Protein AF-A0AAU9SKT6-F1 (afdb_monomer_lite)

Structure (mmCIF, N/CA/C/O backbone):
data_AF-A0AAU9SKT6-F1
#
_entry.id   AF-A0AAU9SKT6-F1
#
loop_
_atom_site.group_PDB
_atom_site.id
_atom_site.type_symbol
_atom_site.label_atom_id
_atom_site.label_alt_id
_atom_site.label_comp_id
_atom_site.label_asym_id
_atom_site.label_entity_id
_atom_site.label_seq_id
_atom_site.pdbx_PDB_ins_code
_atom_site.Cartn_x
_atom_site.Cartn_y
_atom_site.Cartn_z
_atom_site.occupancy
_atom_site.B_iso_or_equiv
_atom_site.auth_seq_id
_atom_site.auth_comp_id
_atom_site.auth_asym_id
_atom_site.auth_atom_id
_atom_site.pdbx_PDB_model_num
ATOM 1 N N . MET A 1 1 ? -5.807 9.394 -22.117 1.00 59.16 1 MET A N 1
ATOM 2 C CA . MET A 1 1 ? -4.850 8.377 -21.644 1.00 59.16 1 MET A CA 1
ATOM 3 C C . MET A 1 1 ? -5.159 8.166 -20.178 1.00 59.16 1 MET A C 1
ATOM 5 O O . MET A 1 1 ? -5.160 9.141 -19.439 1.00 59.16 1 MET A O 1
ATOM 9 N N . GLU A 1 2 ? -5.577 6.963 -19.813 1.00 80.75 2 GLU A N 1
ATOM 10 C CA . GLU A 1 2 ? -6.012 6.630 -18.455 1.00 80.75 2 GLU A CA 1
ATOM 11 C C . GLU A 1 2 ? -4.799 6.160 -17.647 1.00 80.75 2 GLU A C 1
ATOM 13 O O . GLU A 1 2 ? -3.962 5.424 -18.172 1.00 80.75 2 GLU A O 1
ATOM 18 N N . PHE A 1 3 ? -4.670 6.624 -16.406 1.00 81.69 3 PHE A N 1
ATOM 19 C CA . PHE A 1 3 ? -3.669 6.122 -15.470 1.00 81.69 3 PHE A CA 1
ATOM 20 C C . PHE A 1 3 ? -4.386 5.394 -14.338 1.00 81.69 3 PHE A C 1
ATOM 22 O O . PHE A 1 3 ? -5.456 5.812 -13.900 1.00 81.69 3 PHE A O 1
ATOM 29 N N . ILE A 1 4 ? -3.787 4.303 -13.872 1.00 89.94 4 ILE A N 1
ATOM 30 C CA . ILE A 1 4 ? -4.296 3.527 -12.744 1.00 89.94 4 ILE A CA 1
ATOM 31 C C . ILE A 1 4 ? -3.496 3.934 -11.514 1.00 89.94 4 ILE A C 1
ATOM 33 O O . ILE A 1 4 ? -2.266 3.984 -11.554 1.00 89.94 4 ILE A O 1
ATOM 37 N N . VAL A 1 5 ? -4.199 4.220 -10.424 1.00 91.69 5 VAL A N 1
ATOM 38 C CA . VAL A 1 5 ? -3.589 4.407 -9.106 1.00 91.69 5 VAL A CA 1
ATOM 39 C C . VAL A 1 5 ? -3.658 3.083 -8.363 1.00 91.69 5 VAL A C 1
ATOM 41 O O . VAL A 1 5 ? -4.679 2.402 -8.408 1.00 91.69 5 VAL A O 1
ATOM 44 N N . VAL A 1 6 ? -2.579 2.722 -7.677 1.00 92.94 6 VAL A N 1
ATOM 45 C CA . VAL A 1 6 ? -2.553 1.605 -6.733 1.00 92.94 6 VAL A CA 1
ATOM 46 C C . VAL A 1 6 ? -1.942 2.124 -5.441 1.00 92.94 6 VAL A C 1
ATOM 48 O O . VAL A 1 6 ? -0.844 2.679 -5.456 1.00 92.94 6 VAL A O 1
ATOM 51 N N . GLY A 1 7 ? -2.665 1.972 -4.335 1.00 93.94 7 GLY A N 1
ATOM 52 C CA . GLY A 1 7 ? -2.152 2.266 -3.004 1.00 93.94 7 GLY A CA 1
ATOM 53 C C . GLY A 1 7 ? -1.324 1.087 -2.507 1.00 93.94 7 GLY A C 1
ATOM 54 O O . GLY A 1 7 ? -1.750 -0.058 -2.629 1.00 93.94 7 GLY A O 1
ATOM 55 N N . VAL A 1 8 ? -0.151 1.347 -1.939 1.00 94.12 8 VAL A N 1
ATOM 56 C CA . VAL A 1 8 ? 0.667 0.319 -1.284 1.00 94.12 8 VAL A CA 1
ATOM 57 C C . VAL A 1 8 ? 0.754 0.679 0.191 1.00 94.12 8 VAL A C 1
ATOM 59 O O . VAL A 1 8 ? 1.386 1.666 0.561 1.00 94.12 8 VAL A O 1
ATOM 62 N N . HIS A 1 9 ? 0.059 -0.089 1.026 1.00 93.50 9 HIS A N 1
ATOM 63 C CA . HIS A 1 9 ? 0.108 0.054 2.476 1.00 93.50 9 HIS A CA 1
ATOM 64 C C . HIS A 1 9 ? 1.282 -0.761 3.012 1.00 93.50 9 HIS A C 1
ATOM 66 O O . HIS A 1 9 ? 1.150 -1.961 3.244 1.00 93.50 9 HIS A O 1
ATOM 72 N N . SER A 1 10 ? 2.435 -0.115 3.172 1.00 91.75 10 SER A N 1
ATOM 73 C CA . SER A 1 10 ? 3.601 -0.710 3.830 1.00 91.75 10 SER A CA 1
ATOM 74 C C . SER A 1 10 ? 3.540 -0.389 5.324 1.00 91.75 10 SER A C 1
ATOM 76 O O . SER A 1 10 ? 3.648 0.776 5.707 1.00 91.75 10 SER A O 1
ATOM 78 N N . ALA A 1 11 ? 3.310 -1.412 6.149 1.00 86.94 11 ALA A N 1
ATOM 79 C CA . ALA A 1 11 ? 3.116 -1.286 7.595 1.00 86.94 11 ALA A CA 1
ATOM 80 C C . ALA A 1 11 ? 4.423 -0.896 8.297 1.00 86.94 11 ALA A C 1
ATOM 82 O O . ALA A 1 11 ? 5.423 -1.583 8.129 1.00 86.94 11 ALA A O 1
ATOM 83 N N . LYS A 1 12 ? 4.414 0.169 9.103 1.00 82.69 12 LYS A N 1
ATOM 84 C CA . LYS A 1 12 ? 5.535 0.592 9.958 1.00 82.69 12 LYS A CA 1
ATOM 85 C C . LYS A 1 12 ? 5.633 -0.274 11.218 1.00 82.69 12 LYS A C 1
ATOM 87 O O . LYS A 1 12 ? 6.735 -0.525 11.700 1.00 82.69 12 LYS A O 1
ATOM 92 N N . PHE A 1 13 ? 4.494 -0.711 11.746 1.00 84.12 13 PHE A N 1
ATOM 93 C CA . PHE A 1 13 ? 4.355 -1.495 12.969 1.00 84.12 13 PHE A CA 1
ATOM 94 C C . PHE A 1 13 ? 3.537 -2.774 12.719 1.00 84.12 13 PHE A C 1
ATOM 96 O O . PHE A 1 13 ? 2.694 -2.825 11.826 1.00 84.12 13 PHE A O 1
ATOM 103 N N . ASP A 1 14 ? 3.742 -3.816 13.533 1.00 79.12 14 ASP A N 1
ATOM 104 C CA . ASP A 1 14 ? 3.071 -5.116 13.343 1.00 79.12 14 ASP A CA 1
ATOM 105 C C . ASP A 1 14 ? 1.539 -5.036 13.423 1.00 79.12 14 ASP A C 1
ATOM 107 O O . ASP A 1 14 ? 0.837 -5.744 12.703 1.00 79.12 14 ASP A O 1
ATOM 111 N N . ASN A 1 15 ? 1.005 -4.138 14.254 1.00 79.06 15 ASN A N 1
ATOM 112 C CA . ASN A 1 15 ? -0.437 -3.916 14.387 1.00 79.06 15 ASN A CA 1
ATOM 113 C C . ASN A 1 15 ? -1.073 -3.267 13.144 1.00 79.06 15 ASN A C 1
ATOM 115 O O . ASN A 1 15 ? -2.294 -3.265 13.017 1.00 79.06 15 ASN A O 1
ATOM 119 N N . GLU A 1 16 ? -0.275 -2.731 12.222 1.00 80.19 16 GLU A N 1
ATOM 120 C CA . GLU A 1 16 ? -0.757 -2.127 10.978 1.00 80.19 16 GLU A CA 1
ATOM 121 C C . GLU A 1 16 ? -0.809 -3.132 9.821 1.00 80.19 16 GLU A C 1
ATOM 123 O O . GLU A 1 16 ? -1.221 -2.759 8.723 1.00 80.19 16 GLU A O 1
ATOM 128 N N . LYS A 1 17 ? -0.403 -4.391 10.043 1.00 87.50 17 LYS A N 1
ATOM 129 C CA . LYS A 1 17 ? -0.455 -5.470 9.041 1.00 87.50 17 LYS A CA 1
ATOM 130 C C . LYS A 1 17 ? -1.842 -6.111 8.916 1.00 87.50 17 LYS A C 1
ATOM 132 O O . LYS A 1 17 ? -2.089 -6.852 7.962 1.00 87.50 17 LYS A O 1
ATOM 137 N N . ASP A 1 18 ? -2.733 -5.848 9.873 1.00 90.38 18 ASP A N 1
ATOM 138 C CA . ASP A 1 18 ? -4.064 -6.451 9.946 1.00 90.38 18 ASP A CA 1
ATOM 139 C C . ASP A 1 18 ? -4.926 -6.079 8.726 1.00 90.38 18 ASP A C 1
ATOM 141 O O . ASP A 1 18 ? -5.218 -4.909 8.458 1.00 90.38 18 ASP A O 1
ATOM 145 N N . LEU A 1 19 ? -5.339 -7.101 7.974 1.00 90.44 19 LEU A N 1
ATOM 146 C CA . LEU A 1 19 ? -6.068 -6.930 6.720 1.00 90.44 19 LEU A CA 1
ATOM 147 C 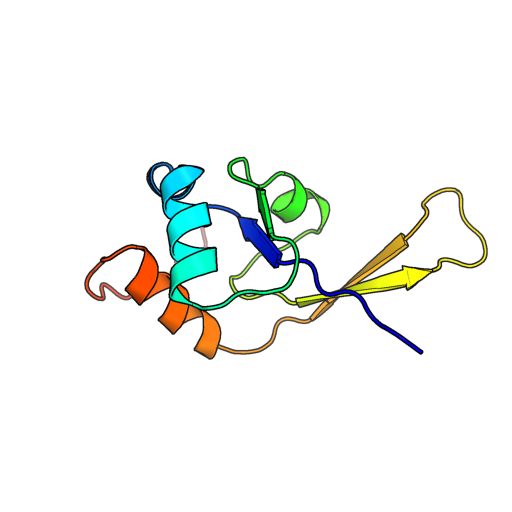C . LEU A 1 19 ? -7.448 -6.288 6.923 1.00 90.44 19 LEU A C 1
ATOM 149 O O . LEU A 1 19 ? -7.873 -5.489 6.086 1.00 90.44 19 LEU A O 1
ATOM 153 N N . GLU A 1 20 ? -8.143 -6.611 8.013 1.00 91.56 20 GLU A N 1
ATOM 154 C CA . GLU A 1 20 ? -9.475 -6.074 8.294 1.00 91.56 20 GLU A CA 1
ATOM 155 C C . GLU A 1 20 ? -9.397 -4.612 8.735 1.00 91.56 20 GLU A C 1
ATOM 157 O O . GLU A 1 20 ? -10.208 -3.789 8.306 1.00 91.56 20 GLU A O 1
ATOM 162 N N . ALA A 1 21 ? -8.389 -4.242 9.524 1.00 88.38 21 ALA A N 1
ATOM 163 C CA . ALA A 1 21 ? -8.118 -2.853 9.875 1.00 88.38 21 ALA A CA 1
ATOM 164 C C . ALA A 1 21 ? -7.877 -2.001 8.617 1.00 88.38 21 ALA A C 1
ATOM 166 O O . ALA A 1 21 ? -8.512 -0.949 8.462 1.00 88.38 21 ALA A O 1
ATOM 167 N N . ILE A 1 22 ? -7.046 -2.497 7.688 1.00 89.31 22 ILE A N 1
ATOM 168 C CA . ILE A 1 22 ? -6.738 -1.820 6.417 1.00 89.31 22 ILE A CA 1
ATOM 169 C C . ILE A 1 22 ? -7.997 -1.712 5.561 1.00 89.31 22 ILE A C 1
ATOM 171 O O . ILE A 1 22 ? -8.328 -0.626 5.083 1.00 89.31 22 ILE A O 1
ATOM 175 N N . ARG A 1 23 ? -8.746 -2.810 5.403 1.00 91.62 23 ARG A N 1
ATOM 176 C CA . ARG A 1 23 ? -10.010 -2.826 4.655 1.00 91.62 23 ARG A CA 1
ATOM 177 C C . ARG A 1 23 ? -10.994 -1.801 5.211 1.00 91.62 23 ARG A C 1
ATOM 179 O O . ARG A 1 23 ? -11.592 -1.040 4.452 1.00 91.62 23 ARG A O 1
ATOM 186 N N . ASN A 1 24 ? -11.138 -1.744 6.530 1.00 91.50 24 ASN A N 1
ATOM 187 C CA . ASN A 1 24 ? -12.007 -0.772 7.174 1.00 91.50 24 ASN A CA 1
ATOM 188 C C . ASN A 1 24 ? -11.518 0.664 6.938 1.00 91.50 24 ASN A C 1
ATOM 190 O O . ASN A 1 24 ? -12.347 1.542 6.723 1.00 91.50 24 ASN A O 1
ATOM 194 N N . ALA A 1 25 ? -10.207 0.921 6.908 1.00 87.25 25 ALA A N 1
ATOM 195 C CA . ALA A 1 25 ? -9.657 2.221 6.508 1.00 87.25 25 ALA A CA 1
ATOM 196 C C . ALA A 1 25 ? -10.050 2.597 5.079 1.00 87.25 25 ALA A C 1
ATOM 198 O O . ALA A 1 25 ? -10.567 3.689 4.850 1.00 87.25 25 ALA A O 1
ATOM 199 N N . VAL A 1 26 ? -9.833 1.677 4.134 1.00 89.81 26 VAL A N 1
ATOM 200 C CA . VAL A 1 26 ? -10.167 1.858 2.715 1.00 89.81 26 VAL A CA 1
ATOM 201 C C . VAL A 1 26 ? -11.629 2.273 2.566 1.00 89.81 26 VAL A C 1
ATOM 203 O O . VAL A 1 26 ? -11.921 3.254 1.884 1.00 89.81 26 VAL A O 1
ATOM 206 N N . LEU A 1 27 ? -12.537 1.591 3.272 1.00 91.50 27 LEU A N 1
ATOM 207 C CA . LEU A 1 27 ? -13.963 1.917 3.271 1.00 91.50 27 LEU A CA 1
ATOM 208 C C . LEU A 1 27 ? -14.265 3.260 3.949 1.00 91.50 27 LEU A C 1
ATOM 210 O O . LEU A 1 27 ? -14.978 4.079 3.374 1.00 91.50 27 LEU A O 1
ATOM 214 N N . ARG A 1 28 ? -13.716 3.510 5.147 1.00 91.19 28 ARG A N 1
ATOM 215 C CA . ARG A 1 28 ? -13.948 4.750 5.911 1.00 91.19 28 ARG A CA 1
ATOM 216 C C . ARG A 1 28 ? -13.538 5.999 5.135 1.00 91.19 28 ARG A C 1
ATOM 218 O O . ARG A 1 28 ? -14.245 6.998 5.189 1.00 91.19 28 ARG A O 1
ATOM 225 N N . TYR A 1 29 ? -12.413 5.940 4.426 1.00 87.19 29 TYR A N 1
ATOM 226 C CA . TYR A 1 29 ? -11.873 7.077 3.678 1.00 87.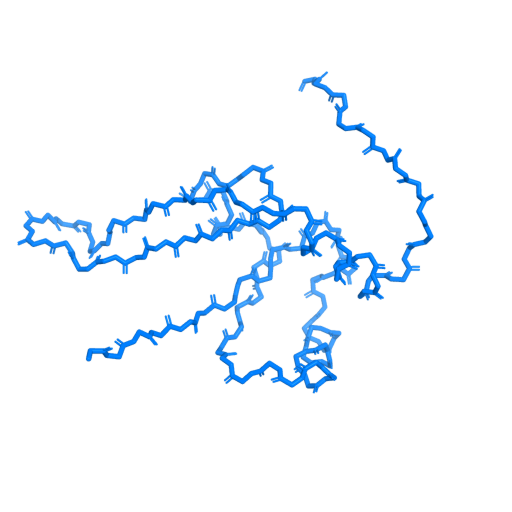19 29 TYR A CA 1
ATOM 227 C C . TYR A 1 29 ? -12.319 7.116 2.210 1.00 87.19 29 TYR A C 1
ATOM 229 O O . TYR A 1 29 ? -11.875 7.987 1.466 1.00 87.19 29 TYR A O 1
ATOM 237 N N . GLY A 1 30 ? -13.193 6.199 1.777 1.00 91.00 30 GLY A N 1
ATOM 238 C CA . GLY A 1 30 ? -13.715 6.182 0.409 1.00 91.00 30 GLY A CA 1
ATOM 239 C C . GLY A 1 30 ? -12.638 5.950 -0.654 1.00 91.00 30 GLY A C 1
ATOM 240 O O . GLY A 1 30 ? -12.7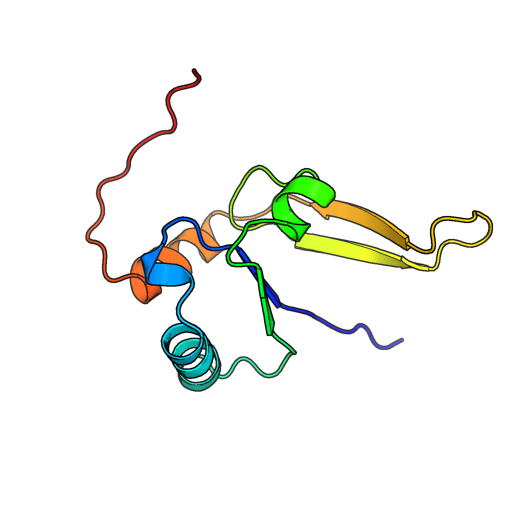37 6.482 -1.760 1.00 91.00 30 GLY A O 1
ATOM 241 N N . ILE A 1 31 ? -11.594 5.183 -0.326 1.00 91.19 31 ILE A N 1
ATOM 242 C CA . ILE A 1 31 ? -10.520 4.852 -1.264 1.00 91.19 31 ILE A CA 1
ATOM 243 C C . ILE A 1 31 ? -11.091 3.921 -2.339 1.00 91.19 31 ILE A C 1
ATOM 245 O O . ILE A 1 31 ? -11.471 2.785 -2.064 1.00 91.19 31 ILE A O 1
ATOM 249 N N . SER A 1 32 ? -11.168 4.422 -3.572 1.00 92.81 32 SER A N 1
ATOM 250 C CA . SER A 1 32 ? -11.773 3.717 -4.710 1.00 92.81 32 SER A CA 1
ATOM 251 C C . SER A 1 32 ? -10.774 2.945 -5.571 1.00 92.81 32 SER A C 1
ATOM 253 O O . SER A 1 32 ? -11.172 2.089 -6.359 1.00 92.81 32 SER A O 1
ATOM 255 N N . HIS A 1 33 ? -9.483 3.247 -5.443 1.00 92.44 33 HIS A N 1
ATOM 256 C CA . HIS A 1 33 ? -8.425 2.555 -6.168 1.00 92.44 33 HIS A CA 1
ATOM 257 C C . HIS A 1 33 ? -7.962 1.293 -5.416 1.00 92.44 33 HIS A C 1
ATOM 259 O O . HIS A 1 33 ? -8.097 1.232 -4.193 1.00 92.44 33 HIS A O 1
ATOM 265 N N . PRO A 1 34 ? -7.402 0.281 -6.109 1.00 94.88 34 PRO A N 1
ATOM 266 C CA . PRO A 1 34 ? -6.879 -0.919 -5.460 1.00 94.88 34 PRO A CA 1
ATOM 267 C C . PRO A 1 34 ? -5.804 -0.598 -4.418 1.00 94.88 34 PRO A C 1
ATOM 269 O O . PRO A 1 34 ? -4.946 0.255 -4.653 1.00 94.88 34 PRO A O 1
ATOM 272 N N . VAL A 1 35 ? -5.819 -1.326 -3.300 1.00 94.38 35 VAL A N 1
ATOM 273 C CA . VAL A 1 35 ? -4.823 -1.205 -2.229 1.00 94.38 35 VAL A CA 1
ATOM 274 C C . VAL A 1 35 ? -4.163 -2.556 -1.981 1.00 94.38 35 VAL A C 1
ATOM 276 O O . VAL A 1 35 ? -4.843 -3.559 -1.766 1.00 94.38 35 VAL A O 1
ATOM 279 N N . VAL A 1 36 ? -2.834 -2.577 -2.012 1.00 94.88 36 VAL A N 1
ATOM 280 C CA . VAL A 1 36 ? -1.999 -3.729 -1.664 1.00 94.88 36 VAL A CA 1
ATOM 281 C C . VAL A 1 36 ? -1.608 -3.624 -0.193 1.00 94.88 36 VAL A C 1
ATOM 283 O O . VAL A 1 36 ? -1.120 -2.582 0.241 1.00 94.88 36 VAL A O 1
ATOM 286 N N . ASN A 1 37 ? -1.794 -4.707 0.563 1.00 93.62 37 ASN A N 1
ATOM 287 C CA . ASN A 1 37 ? -1.226 -4.852 1.902 1.00 93.62 37 ASN A CA 1
ATOM 288 C C . ASN A 1 37 ? 0.220 -5.367 1.778 1.00 93.62 37 ASN A C 1
ATOM 290 O O . ASN A 1 37 ? 0.435 -6.557 1.556 1.00 93.62 37 ASN A O 1
ATOM 294 N N . ASP A 1 38 ? 1.197 -4.469 1.893 1.00 94.50 38 ASP A N 1
ATOM 295 C CA . ASP A 1 38 ? 2.636 -4.762 1.883 1.00 94.50 38 ASP A CA 1
ATOM 296 C C . ASP A 1 38 ? 3.170 -4.848 3.324 1.00 94.50 38 ASP A C 1
ATOM 298 O O . ASP A 1 38 ? 4.110 -4.154 3.714 1.00 94.50 38 ASP A O 1
ATOM 302 N N . GLY A 1 39 ? 2.537 -5.691 4.146 1.00 91.50 39 GLY A N 1
ATOM 303 C CA . GLY A 1 39 ? 2.838 -5.806 5.577 1.00 91.50 39 GLY A CA 1
ATOM 304 C C . GLY A 1 39 ? 4.294 -6.175 5.886 1.00 91.50 39 GLY A C 1
ATOM 305 O O . GLY A 1 39 ? 4.831 -5.750 6.901 1.00 91.50 39 GLY A O 1
ATOM 306 N N . GLU A 1 40 ? 4.967 -6.897 4.990 1.00 92.81 40 GLU A N 1
ATOM 307 C CA . GLU A 1 40 ? 6.374 -7.294 5.151 1.00 92.81 40 GLU A CA 1
ATOM 308 C C . GLU A 1 40 ? 7.369 -6.322 4.492 1.00 92.81 40 GLU A C 1
ATOM 310 O O . GLU A 1 40 ? 8.563 -6.629 4.389 1.00 92.81 40 GLU A O 1
ATOM 315 N N . MET A 1 41 ? 6.902 -5.147 4.045 1.00 91.75 41 MET A N 1
ATOM 316 C CA . MET A 1 41 ? 7.704 -4.113 3.376 1.00 91.75 41 MET A CA 1
ATOM 317 C C . MET A 1 41 ? 8.508 -4.653 2.173 1.00 91.75 41 MET A C 1
ATOM 319 O O . MET A 1 41 ? 9.655 -4.255 1.947 1.00 91.75 41 MET A O 1
ATOM 323 N N . TYR A 1 42 ? 7.959 -5.612 1.422 1.00 93.31 42 TYR A N 1
ATOM 324 C CA . TYR A 1 42 ? 8.646 -6.206 0.275 1.00 93.31 42 TYR A CA 1
ATOM 325 C C . TYR A 1 42 ? 8.769 -5.189 -0.859 1.00 93.31 42 TYR A C 1
ATOM 327 O O . TYR A 1 42 ? 9.880 -4.909 -1.308 1.00 93.31 42 TYR A O 1
ATOM 335 N N . LEU A 1 43 ? 7.649 -4.584 -1.268 1.00 90.38 43 LEU A N 1
ATOM 336 C CA . LEU A 1 43 ? 7.649 -3.568 -2.325 1.00 90.38 43 LEU A CA 1
ATOM 337 C C . LEU A 1 43 ? 8.392 -2.310 -1.883 1.00 90.38 43 LEU A C 1
ATOM 339 O O . LEU A 1 43 ? 9.125 -1.725 -2.674 1.00 90.38 43 LEU A O 1
ATOM 343 N N . TRP A 1 44 ? 8.247 -1.926 -0.615 1.00 88.81 44 TRP A N 1
ATOM 344 C CA . TRP A 1 44 ? 8.999 -0.824 -0.022 1.00 88.81 44 TRP A CA 1
ATOM 345 C C . TRP A 1 44 ? 10.514 -0.954 -0.245 1.00 88.81 44 TRP A C 1
ATOM 347 O O . TRP A 1 44 ? 11.147 -0.031 -0.761 1.00 88.81 44 TRP A O 1
ATOM 357 N N . ARG A 1 45 ? 11.093 -2.116 0.099 1.00 89.62 45 ARG A N 1
ATOM 358 C CA . ARG A 1 45 ? 12.532 -2.381 -0.070 1.00 89.62 45 ARG A CA 1
ATOM 359 C C . ARG A 1 45 ? 12.924 -2.532 -1.534 1.00 89.62 45 ARG A C 1
ATOM 361 O O . ARG A 1 45 ? 13.925 -1.955 -1.943 1.00 89.62 45 ARG A O 1
ATOM 368 N N . GLU A 1 46 ? 12.136 -3.269 -2.314 1.00 89.06 46 GLU A N 1
ATOM 369 C CA . GLU A 1 46 ? 12.409 -3.513 -3.737 1.00 89.06 46 GLU A CA 1
ATOM 370 C C . GLU A 1 46 ? 12.445 -2.206 -4.545 1.00 89.06 46 GLU A C 1
ATOM 372 O O . GLU A 1 46 ? 13.247 -2.047 -5.461 1.00 89.06 46 GLU A O 1
ATOM 377 N N . LEU A 1 47 ? 11.603 -1.236 -4.178 1.00 84.81 47 LEU A N 1
ATOM 378 C CA . LEU A 1 47 ? 11.541 0.077 -4.818 1.00 84.81 47 LEU A CA 1
ATOM 379 C C . LEU A 1 47 ? 12.500 1.111 -4.206 1.00 84.81 47 LEU A C 1
ATOM 381 O O . LEU A 1 47 ? 12.524 2.253 -4.667 1.00 84.81 47 LEU A O 1
ATOM 385 N N . GLY A 1 48 ? 13.279 0.736 -3.186 1.00 86.88 48 GLY A N 1
ATOM 386 C CA . GLY A 1 48 ? 14.230 1.629 -2.519 1.00 86.88 48 GLY A CA 1
ATOM 387 C C . GLY A 1 48 ? 13.573 2.807 -1.793 1.00 86.88 48 GLY A C 1
ATOM 388 O O . GLY A 1 48 ? 14.156 3.888 -1.733 1.00 86.88 48 GLY A O 1
ATOM 389 N N . VAL A 1 49 ? 12.354 2.628 -1.278 1.00 85.75 49 VAL A N 1
ATOM 390 C CA . VAL A 1 49 ? 11.624 3.670 -0.544 1.00 85.75 49 VAL A CA 1
ATOM 391 C C . VAL A 1 49 ? 12.215 3.836 0.861 1.00 85.75 49 VAL A C 1
ATOM 393 O O . VAL A 1 49 ? 12.609 2.863 1.499 1.00 85.75 49 VAL A O 1
ATOM 396 N N . ASN A 1 50 ? 12.284 5.072 1.358 1.00 84.75 50 ASN A N 1
ATOM 397 C CA . ASN A 1 50 ? 12.870 5.400 2.666 1.00 84.75 50 ASN A CA 1
ATOM 398 C C . ASN A 1 50 ? 11.940 6.242 3.565 1.00 84.75 50 ASN A C 1
ATOM 400 O O . ASN A 1 50 ? 12.240 6.438 4.741 1.00 84.75 50 ASN A O 1
ATOM 404 N N . SER A 1 51 ? 10.823 6.748 3.035 1.00 83.38 51 SER A N 1
ATOM 405 C CA . SER A 1 51 ? 9.977 7.716 3.726 1.00 83.38 51 SER A CA 1
ATOM 406 C C . SER A 1 51 ? 8.512 7.595 3.313 1.00 83.38 51 SER A C 1
ATOM 408 O O . SER A 1 51 ? 8.159 7.371 2.151 1.00 83.38 51 SER A O 1
ATOM 410 N N . TRP A 1 52 ? 7.630 7.718 4.305 1.00 83.88 52 TRP A N 1
ATOM 411 C CA . TRP A 1 52 ? 6.195 7.853 4.080 1.00 83.88 52 TRP A CA 1
ATOM 412 C C . TRP A 1 52 ? 5.832 9.348 4.010 1.00 83.88 52 TRP A C 1
ATOM 414 O O . TRP A 1 52 ? 6.258 10.100 4.890 1.00 83.88 52 TRP A O 1
ATOM 424 N N . PRO A 1 53 ? 4.982 9.789 3.060 1.00 87.00 53 PRO A N 1
ATOM 425 C CA . PRO A 1 53 ? 4.558 9.077 1.851 1.00 87.00 53 PRO A CA 1
ATOM 426 C C . PRO A 1 53 ? 5.622 9.120 0.743 1.00 87.00 53 PRO A C 1
ATOM 428 O O . PRO A 1 53 ? 6.345 10.103 0.597 1.00 87.00 53 PRO A O 1
ATOM 431 N N . THR A 1 54 ? 5.602 8.119 -0.135 1.00 83.31 54 THR A N 1
ATOM 432 C CA . THR A 1 54 ? 6.337 8.146 -1.406 1.00 83.31 54 THR A CA 1
ATOM 433 C C . THR A 1 54 ? 5.386 7.868 -2.564 1.00 83.31 54 THR A C 1
ATOM 435 O O . THR A 1 54 ? 4.562 6.958 -2.489 1.00 83.31 54 THR A O 1
ATOM 438 N N . PHE A 1 55 ? 5.505 8.639 -3.648 1.00 88.25 55 PHE A N 1
ATOM 439 C CA . PHE A 1 55 ? 4.781 8.386 -4.892 1.00 88.25 55 PHE A CA 1
ATOM 440 C C . PHE A 1 55 ? 5.722 7.784 -5.928 1.00 88.25 55 PHE A C 1
ATOM 442 O O . PHE A 1 55 ? 6.796 8.319 -6.184 1.00 88.25 55 PHE A O 1
ATOM 449 N N . ALA A 1 56 ? 5.304 6.696 -6.562 1.00 86.06 56 ALA A N 1
ATOM 450 C CA . ALA A 1 56 ? 6.043 6.042 -7.631 1.00 86.06 56 ALA A CA 1
ATOM 451 C C . ALA A 1 56 ? 5.264 6.164 -8.943 1.00 86.06 56 ALA A C 1
ATOM 453 O O . ALA A 1 56 ? 4.090 5.800 -9.005 1.00 86.06 56 ALA A O 1
ATOM 454 N N . ILE A 1 57 ? 5.913 6.657 -10.000 1.00 86.19 57 ILE A N 1
ATOM 455 C CA . ILE A 1 57 ? 5.344 6.619 -11.353 1.00 86.19 57 ILE A CA 1
ATOM 456 C C . ILE A 1 57 ? 5.960 5.442 -12.093 1.00 86.19 57 ILE A C 1
ATOM 458 O O . ILE A 1 57 ? 7.186 5.337 -12.189 1.00 86.19 57 ILE A O 1
ATOM 462 N N . VAL A 1 58 ? 5.091 4.585 -12.625 1.00 83.19 58 VAL A N 1
ATOM 463 C CA . VAL A 1 58 ? 5.468 3.422 -13.420 1.00 83.19 58 VAL A CA 1
ATOM 464 C C . VAL A 1 58 ? 5.040 3.629 -14.866 1.00 83.19 58 VAL A C 1
ATOM 466 O O . VAL A 1 58 ? 3.858 3.809 -15.152 1.00 83.19 58 VAL A O 1
ATOM 469 N N . GLY A 1 59 ? 6.012 3.614 -15.777 1.00 80.56 59 GLY A N 1
ATOM 470 C CA . GLY A 1 59 ? 5.787 3.722 -17.218 1.00 80.56 59 GLY A CA 1
ATOM 471 C C . GLY A 1 59 ? 6.132 2.429 -17.965 1.00 80.56 59 GLY A C 1
ATOM 472 O O . GLY A 1 59 ? 6.926 1.625 -17.464 1.00 80.56 59 GLY A O 1
ATOM 473 N N . PRO A 1 60 ? 5.571 2.217 -19.169 1.00 74.00 60 PRO A N 1
ATOM 474 C CA . PRO A 1 60 ? 5.980 1.116 -20.035 1.00 74.00 60 PRO A CA 1
ATOM 475 C C . PRO A 1 60 ? 7.450 1.286 -20.440 1.00 74.00 60 PRO A C 1
ATOM 477 O O . PRO A 1 60 ? 7.853 2.359 -20.890 1.00 74.00 60 PRO A O 1
ATOM 480 N N . MET A 1 61 ? 8.256 0.232 -20.297 1.00 63.41 61 MET A N 1
ATOM 481 C CA . MET A 1 61 ? 9.635 0.235 -20.788 1.00 63.41 61 MET A CA 1
ATOM 482 C C . MET A 1 61 ? 9.671 -0.281 -22.229 1.00 63.41 61 MET A C 1
ATOM 484 O O . MET A 1 61 ? 9.088 -1.316 -22.537 1.00 63.41 61 MET A O 1
ATOM 488 N N . VAL A 1 62 ? 10.353 0.440 -23.120 1.00 58.44 62 VAL A N 1
ATOM 489 C CA . VAL A 1 62 ? 10.272 0.179 -24.567 1.00 58.44 62 VAL A CA 1
ATOM 490 C C . VAL A 1 62 ? 11.241 -0.918 -25.042 1.00 58.44 62 VAL A C 1
ATOM 492 O O . VAL A 1 62 ? 11.105 -1.347 -26.180 1.00 58.44 62 VAL A O 1
ATOM 495 N N . ASN A 1 63 ? 12.224 -1.373 -24.236 1.00 60.16 63 ASN A N 1
ATOM 496 C CA . ASN A 1 63 ? 13.262 -2.275 -24.776 1.00 60.16 63 ASN A CA 1
ATOM 497 C C . ASN A 1 63 ? 14.131 -3.130 -23.816 1.00 60.16 63 ASN A C 1
ATOM 499 O O . ASN A 1 63 ? 15.251 -3.479 -24.185 1.00 60.16 63 ASN A O 1
ATOM 503 N N . SER A 1 64 ? 13.673 -3.530 -22.623 1.00 51.72 64 SER A N 1
ATOM 504 C CA . SER A 1 64 ? 14.509 -4.370 -21.737 1.00 51.72 64 SER A CA 1
ATOM 505 C C . SER A 1 64 ? 13.707 -5.427 -20.983 1.00 51.72 64 SER A C 1
ATOM 507 O O . SER A 1 64 ? 12.541 -5.228 -20.663 1.00 51.72 64 SER A O 1
ATOM 509 N N . LEU A 1 65 ? 14.363 -6.544 -20.653 1.00 58.06 65 LEU A N 1
ATOM 510 C CA . LEU A 1 65 ? 13.820 -7.729 -19.964 1.00 58.06 65 LEU A CA 1
ATOM 511 C C . LEU A 1 65 ? 13.174 -7.458 -18.583 1.00 58.06 65 LEU A C 1
ATOM 513 O O . LEU A 1 65 ? 12.539 -8.350 -18.026 1.00 58.06 65 LEU A O 1
ATOM 517 N N . HIS A 1 66 ? 13.281 -6.236 -18.054 1.00 51.38 66 HIS A N 1
ATOM 518 C CA . HIS A 1 66 ? 12.567 -5.765 -16.867 1.00 51.38 66 HIS A CA 1
ATOM 519 C C . HIS A 1 66 ? 11.441 -4.820 -17.307 1.00 51.38 66 HIS A C 1
ATOM 521 O O . HIS A 1 66 ? 11.684 -3.790 -17.928 1.00 51.38 66 HIS A O 1
ATOM 527 N N . LYS A 1 67 ? 10.190 -5.192 -17.020 1.00 52.12 67 LYS A N 1
ATOM 528 C CA . LYS A 1 67 ? 8.994 -4.629 -17.677 1.00 52.12 67 LYS A CA 1
ATOM 529 C C . LYS A 1 67 ? 8.649 -3.171 -17.323 1.00 52.12 67 LYS A C 1
ATOM 531 O O . LYS A 1 67 ? 7.829 -2.581 -18.024 1.00 52.12 67 LYS A O 1
ATOM 536 N N . TYR A 1 68 ? 9.244 -2.579 -16.286 1.00 57.84 68 TYR A N 1
ATOM 537 C CA . TYR A 1 68 ? 8.792 -1.301 -15.724 1.00 57.84 68 TYR A CA 1
ATOM 538 C C . TYR A 1 68 ? 9.960 -0.445 -15.217 1.00 57.84 68 TYR A C 1
ATOM 540 O O . TYR A 1 68 ? 10.870 -0.967 -14.578 1.00 57.84 68 TYR A O 1
ATOM 548 N N . GLN A 1 69 ? 9.933 0.868 -15.484 1.00 56.88 69 GLN A N 1
ATOM 549 C CA . GLN A 1 69 ? 10.756 1.837 -14.748 1.00 56.88 69 GLN A CA 1
ATOM 550 C C . GLN A 1 69 ? 9.916 2.471 -13.650 1.00 56.88 69 GLN A C 1
ATOM 552 O O . GLN A 1 69 ? 8.843 3.003 -13.932 1.00 56.88 69 GLN A O 1
ATOM 557 N N . VAL A 1 70 ? 10.425 2.424 -12.421 1.00 64.38 70 VAL A N 1
ATOM 558 C CA . VAL A 1 70 ? 9.837 3.103 -11.269 1.00 64.38 70 VAL A CA 1
ATOM 559 C C . VAL A 1 70 ? 10.692 4.320 -10.961 1.00 64.38 70 VAL A C 1
ATOM 561 O O . VAL A 1 70 ? 11.892 4.197 -10.722 1.00 64.38 70 VAL A O 1
ATOM 564 N N . LYS A 1 71 ? 10.076 5.500 -10.956 1.00 66.69 71 LYS A N 1
ATOM 565 C CA . LYS A 1 71 ? 10.695 6.7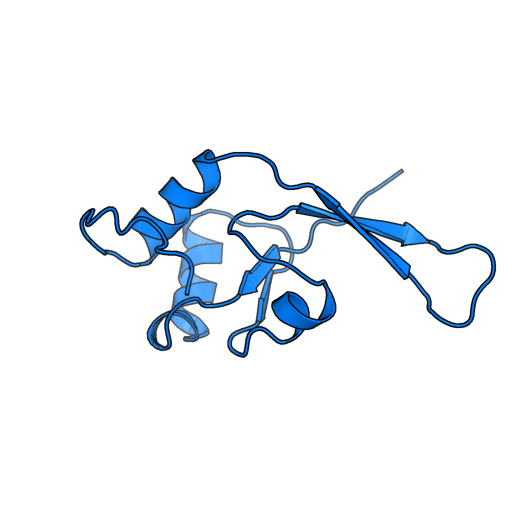05 -10.406 1.00 66.69 71 LYS A CA 1
ATOM 566 C C . LYS A 1 71 ? 9.952 7.097 -9.138 1.00 66.69 71 LYS A C 1
ATOM 568 O O . LYS A 1 71 ? 8.796 7.515 -9.219 1.00 66.69 71 LYS A O 1
ATOM 573 N N . ALA A 1 72 ? 10.618 6.955 -7.994 1.00 61.25 72 ALA A N 1
ATOM 574 C CA . ALA A 1 72 ? 10.140 7.496 -6.731 1.00 61.25 72 ALA A CA 1
ATOM 575 C C . ALA A 1 72 ? 10.250 9.028 -6.758 1.00 61.25 72 ALA A C 1
ATOM 577 O O . ALA A 1 72 ? 11.258 9.601 -7.179 1.00 61.25 72 ALA A O 1
ATOM 578 N N . ILE A 1 73 ? 9.175 9.688 -6.351 1.00 62.81 73 ILE A N 1
ATOM 579 C CA . ILE A 1 73 ? 9.077 11.124 -6.149 1.00 62.81 73 ILE A CA 1
ATOM 580 C C . ILE A 1 73 ? 8.655 11.299 -4.692 1.00 62.81 73 ILE A C 1
ATOM 582 O O . ILE A 1 73 ? 7.500 11.066 -4.329 1.00 62.81 73 ILE A O 1
ATOM 586 N N . GLU A 1 74 ? 9.597 11.707 -3.852 1.00 57.03 74 GLU A N 1
ATOM 587 C CA . GLU A 1 74 ? 9.305 12.118 -2.483 1.00 57.03 74 GLU A CA 1
ATOM 588 C C . GLU A 1 74 ? 8.634 13.492 -2.521 1.00 57.03 74 GLU A C 1
ATOM 590 O O . GLU A 1 74 ? 9.274 14.495 -2.848 1.00 57.03 74 GLU A O 1
ATOM 595 N N . ARG A 1 75 ? 7.333 13.564 -2.215 1.00 57.81 75 ARG A N 1
ATOM 596 C CA . ARG A 1 75 ? 6.682 14.836 -1.873 1.00 57.81 75 ARG A CA 1
ATOM 597 C C . ARG A 1 75 ? 5.579 14.664 -0.829 1.00 57.81 75 ARG A C 1
ATOM 599 O O . ARG A 1 75 ? 4.613 13.940 -1.039 1.00 57.81 75 ARG A O 1
ATOM 606 N N . SER A 1 76 ? 5.682 15.546 0.168 1.00 46.88 76 SER A N 1
ATOM 607 C CA . SER A 1 76 ? 4.643 16.092 1.052 1.00 46.88 76 SER A CA 1
ATOM 608 C C . SER A 1 76 ? 4.437 15.434 2.420 1.00 46.88 76 SER A C 1
ATOM 610 O O . SER A 1 76 ? 3.958 14.312 2.549 1.00 46.88 76 SER A O 1
ATOM 612 N N . SER A 1 77 ? 4.657 16.248 3.456 1.00 52.19 77 SER A N 1
ATOM 613 C CA . SER A 1 77 ? 4.381 15.998 4.875 1.00 52.19 77 SER A CA 1
ATOM 614 C C . SER A 1 77 ? 2.897 15.772 5.212 1.00 52.19 77 SER A C 1
ATOM 616 O O . SER A 1 77 ? 2.577 15.409 6.341 1.00 52.19 77 SER A O 1
ATOM 618 N N . SER A 1 78 ? 1.969 15.991 4.273 1.00 43.22 78 SER A N 1
ATOM 619 C CA . SER A 1 78 ? 0.524 15.913 4.533 1.00 43.22 78 SER A CA 1
ATOM 620 C C . SER A 1 78 ? 0.012 14.483 4.738 1.00 43.22 78 SER A C 1
ATOM 622 O O . SER A 1 78 ? -0.877 14.275 5.558 1.00 43.22 78 SER A O 1
ATOM 624 N N . SER A 1 79 ? 0.585 13.477 4.071 1.00 46.47 79 SER A N 1
ATOM 625 C CA . SER A 1 79 ? 0.135 12.081 4.231 1.00 46.47 79 SER A CA 1
ATOM 626 C C . SER A 1 79 ? 0.608 11.445 5.547 1.00 46.47 79 SER A C 1
ATOM 628 O O . SER A 1 79 ? 0.062 10.432 5.975 1.00 46.47 79 SER A O 1
ATOM 630 N N . VAL A 1 80 ? 1.573 12.072 6.233 1.00 49.19 80 VAL A N 1
ATOM 631 C CA . VAL A 1 80 ? 1.997 11.701 7.596 1.00 49.19 80 VAL A CA 1
ATOM 632 C C . VAL A 1 80 ? 0.882 11.976 8.614 1.00 49.19 80 VAL A C 1
ATOM 634 O O . VAL A 1 80 ? 0.780 11.274 9.617 1.00 49.19 80 VAL A O 1
ATOM 637 N N . LEU A 1 81 ? 0.020 12.969 8.362 1.00 44.84 81 LEU A N 1
ATOM 638 C CA . LEU A 1 81 ? -1.129 13.262 9.227 1.00 44.84 81 LEU A CA 1
ATOM 639 C C . LEU A 1 81 ? -2.210 12.174 9.122 1.00 44.84 81 LEU A C 1
ATOM 641 O O . LEU A 1 81 ? -2.779 11.799 10.141 1.00 44.84 81 LEU A O 1
ATOM 645 N N . TRP A 1 82 ? -2.415 11.601 7.930 1.00 50.84 82 TRP A N 1
ATOM 646 C CA . TRP A 1 82 ? -3.362 10.499 7.707 1.00 50.84 82 TRP A CA 1
ATOM 647 C C . TRP A 1 82 ? -2.949 9.219 8.448 1.00 50.84 82 TRP A C 1
ATOM 649 O O . TRP A 1 82 ? -3.772 8.567 9.086 1.00 50.84 82 TRP A O 1
ATOM 659 N N . TRP A 1 83 ? -1.651 8.901 8.433 1.00 49.75 83 TRP A N 1
ATOM 660 C CA . TRP A 1 83 ? -1.100 7.771 9.185 1.00 49.75 83 TRP A CA 1
ATOM 661 C C . TRP A 1 83 ? -1.325 7.909 10.693 1.00 49.75 83 TRP A C 1
ATOM 663 O O . TRP A 1 83 ? -1.740 6.969 11.361 1.00 49.75 83 TRP A O 1
ATOM 673 N N . LYS A 1 84 ? -1.095 9.106 11.239 1.00 51.59 84 LYS A N 1
ATOM 674 C CA . LYS A 1 84 ? -1.254 9.378 12.675 1.00 51.59 84 LYS A CA 1
ATOM 675 C C . LYS A 1 84 ? -2.691 9.167 13.158 1.00 51.59 84 LYS A C 1
ATOM 677 O O . LYS A 1 84 ? -2.890 8.637 14.246 1.00 51.59 84 LYS A O 1
ATOM 682 N N . GLU A 1 85 ? -3.674 9.534 12.340 1.00 51.12 85 GLU A N 1
ATOM 683 C CA . GLU A 1 85 ? -5.093 9.355 12.659 1.00 51.12 85 GLU A CA 1
ATOM 684 C C . GLU A 1 85 ? -5.551 7.893 12.495 1.00 51.12 85 GLU A C 1
ATOM 686 O O . GLU A 1 85 ? -6.319 7.394 13.313 1.00 51.12 85 GLU A O 1
ATOM 691 N N . TYR A 1 86 ? -5.023 7.169 11.499 1.00 53.00 86 TYR A N 1
ATOM 692 C CA . TYR A 1 86 ? -5.327 5.752 11.267 1.00 53.00 86 TYR A CA 1
ATOM 693 C C . TYR A 1 86 ? -4.840 4.822 12.396 1.00 53.00 86 TYR A C 1
ATOM 695 O O . TYR A 1 86 ? -5.541 3.878 12.759 1.00 53.00 86 TYR A O 1
ATOM 703 N N . VAL A 1 87 ? -3.659 5.089 12.962 1.00 53.72 87 VAL A N 1
ATOM 704 C CA . VAL A 1 87 ? -2.995 4.208 13.946 1.00 53.72 87 VAL A CA 1
ATOM 705 C C . VAL A 1 87 ? -3.379 4.562 15.394 1.00 53.72 87 VAL A C 1
ATOM 707 O O . VAL A 1 87 ? -3.045 3.832 16.325 1.00 53.72 87 VAL A O 1
ATOM 710 N N . GLY A 1 88 ? -4.100 5.669 15.610 1.00 44.88 88 GLY A N 1
ATOM 711 C CA . GLY A 1 88 ? -4.573 6.079 16.936 1.00 44.88 88 GLY A CA 1
ATOM 712 C C . GLY A 1 88 ? -3.454 6.405 17.935 1.00 44.88 88 GLY A C 1
ATOM 713 O O . GLY A 1 88 ? -3.665 6.274 19.138 1.00 44.88 88 GLY A O 1
ATOM 714 N N . GLN A 1 89 ? -2.264 6.799 17.468 1.00 46.81 89 GLN A N 1
ATOM 715 C CA . GLN A 1 89 ? -1.158 7.186 18.349 1.00 46.81 89 GLN A CA 1
ATOM 716 C C . GLN A 1 89 ? -1.098 8.707 18.527 1.00 46.81 89 GLN A C 1
ATOM 718 O O . GLN A 1 89 ? -0.961 9.457 17.558 1.00 46.81 89 GLN A O 1
ATOM 723 N N . GLU A 1 90 ? -1.165 9.158 19.784 1.00 37.00 90 GLU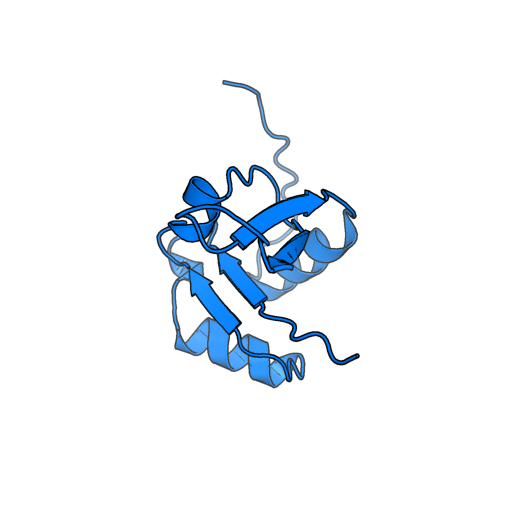 A N 1
ATOM 724 C CA . GLU A 1 90 ? -0.879 10.540 20.172 1.00 37.00 90 GLU A CA 1
ATOM 725 C C . GLU A 1 90 ? 0.545 10.931 19.757 1.00 37.00 90 GLU A C 1
ATOM 727 O O . GLU A 1 90 ? 1.491 10.143 19.819 1.00 37.00 90 GLU A O 1
ATOM 732 N N . THR A 1 91 ? 0.701 12.176 19.316 1.00 39.78 91 THR A N 1
ATOM 733 C CA . THR A 1 91 ? 1.952 12.732 18.806 1.00 39.78 91 THR A CA 1
ATOM 734 C C . THR A 1 91 ? 3.082 12.650 19.833 1.00 39.78 91 THR A C 1
ATOM 736 O O . THR A 1 91 ? 3.245 13.548 20.652 1.00 39.78 91 THR A O 1
ATOM 739 N N . HIS A 1 92 ? 3.934 11.637 19.721 1.00 31.14 92 HIS A N 1
ATOM 740 C CA . HIS A 1 92 ? 5.347 11.793 20.036 1.00 31.14 92 HIS A CA 1
ATOM 741 C C . HIS A 1 92 ? 6.086 11.865 18.706 1.00 31.14 92 HIS A C 1
ATOM 743 O O . HIS A 1 92 ? 6.294 10.869 18.014 1.00 31.14 92 HIS A O 1
ATOM 749 N N . SER A 1 93 ? 6.401 13.090 18.295 1.00 33.09 93 SER A N 1
ATOM 750 C CA . SER A 1 93 ? 7.384 13.370 17.255 1.00 33.09 93 SER A CA 1
ATOM 751 C C . SER A 1 93 ? 8.716 12.758 17.679 1.00 33.09 93 SER A C 1
ATOM 753 O O . SER A 1 93 ? 9.474 13.370 18.420 1.00 33.09 93 SER A O 1
ATOM 755 N N . PHE A 1 94 ? 8.973 11.529 17.241 1.00 35.59 94 PHE A N 1
ATOM 756 C CA . PHE A 1 94 ? 10.313 10.969 17.227 1.00 35.59 94 PHE A CA 1
ATOM 757 C C . PHE A 1 94 ? 10.952 11.356 15.899 1.00 35.59 94 PHE A C 1
ATOM 759 O O . PHE A 1 94 ? 10.557 10.875 14.834 1.00 35.59 94 PHE A O 1
ATOM 766 N N . GLU A 1 95 ? 11.889 12.297 15.983 1.00 33.91 95 GLU A N 1
ATOM 767 C CA . GLU A 1 95 ? 12.859 12.564 14.930 1.00 33.91 95 GLU A CA 1
ATOM 768 C C . GLU A 1 95 ? 13.687 11.294 14.708 1.00 33.91 95 GLU A C 1
ATOM 770 O O . GLU A 1 95 ? 14.102 10.630 15.661 1.00 33.91 95 GLU A O 1
ATOM 775 N N . PHE A 1 96 ? 13.888 10.929 13.443 1.00 38.03 96 PHE A N 1
ATOM 776 C CA . PHE A 1 96 ? 14.848 9.896 13.082 1.00 38.03 96 PHE A CA 1
ATOM 777 C C . PHE A 1 96 ? 16.239 10.380 13.502 1.00 38.03 96 PHE A C 1
ATOM 779 O O . PHE A 1 96 ? 16.772 11.320 12.919 1.00 38.03 96 PHE A O 1
ATOM 786 N N . GLY A 1 97 ? 16.813 9.740 14.518 1.00 28.50 97 GLY A N 1
ATOM 787 C CA . GLY A 1 97 ? 18.257 9.724 14.689 1.00 28.50 97 GLY A CA 1
ATOM 788 C C . GLY A 1 97 ? 18.843 8.814 13.619 1.00 28.50 97 GLY A C 1
ATOM 789 O O . GLY A 1 97 ? 18.454 7.649 13.528 1.00 28.50 97 GLY A O 1
ATOM 790 N N . GLU A 1 98 ? 19.735 9.360 12.798 1.00 35.81 98 GLU A N 1
ATOM 791 C CA . GLU A 1 98 ? 20.648 8.564 11.984 1.00 35.81 98 GLU A CA 1
ATOM 792 C C . GLU A 1 98 ? 21.415 7.593 12.894 1.00 35.81 98 GLU A C 1
ATOM 794 O O . GLU A 1 98 ? 21.955 7.989 13.933 1.00 35.81 98 GLU A O 1
ATOM 799 N N . GLY A 1 99 ? 21.439 6.322 12.501 1.00 31.77 99 GLY A N 1
ATOM 800 C CA . GLY A 1 99 ? 22.225 5.253 13.103 1.00 31.77 99 GLY A CA 1
ATOM 801 C C . GLY A 1 99 ? 22.521 4.194 12.059 1.00 31.77 99 GLY A C 1
ATOM 802 O O . GLY A 1 99 ? 21.572 3.834 11.327 1.00 31.77 99 GLY A O 1
#

pLDDT: mean 72.56, std 20.62, range [28.5, 94.88]

Secondary structure (DSSP, 8-state):
------EEEE-SSGGG--HHHHHHHHHHTT--S-EEEETT-HHHHHTT--SSS-EEEEEE-SSSSS-EEEEEE---TTHHHHHHHHHT-----------

InterPro domains:
  IPR036249 Thioredoxin-like superfamily [SSF52833] (3-59)

Sequence (99 aa):
MEFIVVGVHSAKFDNEKDLEAIRNAVLRYGISHPVVNDGEMYLWRELGVNSWPTFAIVGPMVNSLHKYQ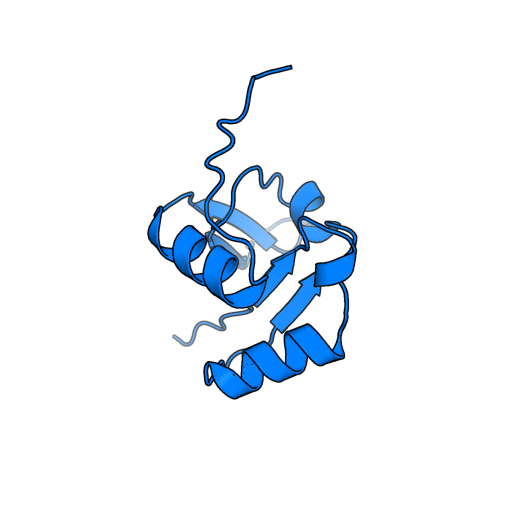VKAIERSSSSVLWWKEYVGQETHSFEFGEG

Radius of gyration: 15.22 Å; chains: 1; bounding box: 36×24×45 Å

Organism: Thlaspi arvense (NCBI:txid13288)

Foldseek 3Di:
DDDADEAEDADPDQVSLDPVLVVVVCVVVVPPGHYHRNPVCPVVVVLVHDDPPKDWDWDADDDDPDGTDIDIDDDDPVVVVVVCVSVVDDDDPDDDDDD